Protein AF-A0A967XWD1-F1 (afdb_monomer)

Structure (mmCIF, N/CA/C/O backbone):
data_AF-A0A967XWD1-F1
#
_entry.id   AF-A0A967XWD1-F1
#
loop_
_ato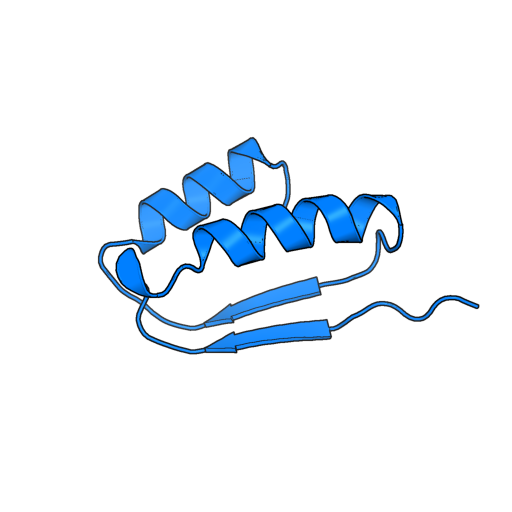m_site.group_PDB
_atom_site.id
_atom_site.type_symbol
_atom_site.label_atom_id
_atom_site.label_alt_id
_atom_site.label_comp_id
_atom_site.label_asym_id
_atom_site.label_entity_id
_atom_site.label_seq_id
_atom_site.pdbx_PDB_ins_code
_atom_site.Cartn_x
_atom_site.Cartn_y
_atom_site.Cartn_z
_atom_site.occupancy
_atom_site.B_iso_or_equiv
_atom_site.auth_seq_id
_atom_site.auth_comp_id
_atom_site.auth_asym_id
_atom_site.auth_atom_id
_atom_site.pdbx_PDB_model_num
ATOM 1 N N . GLY A 1 1 ? -16.575 -6.819 19.865 1.00 58.72 1 GLY A N 1
ATOM 2 C CA . GLY A 1 1 ? -16.396 -5.650 18.978 1.00 58.72 1 GLY A CA 1
ATOM 3 C C . GLY A 1 1 ? -15.605 -6.080 17.762 1.00 58.72 1 GLY A C 1
ATOM 4 O O . GLY A 1 1 ? -14.815 -7.004 17.883 1.00 58.72 1 GLY A O 1
ATOM 5 N N . GLN A 1 2 ? -15.845 -5.486 16.596 1.00 70.31 2 GLN A N 1
ATOM 6 C CA . GLN A 1 2 ? -15.121 -5.819 15.363 1.00 70.31 2 GLN A CA 1
ATOM 7 C C . GLN A 1 2 ? -13.621 -5.471 15.514 1.00 70.31 2 GLN A C 1
ATOM 9 O O . GLN A 1 2 ? -13.278 -4.312 15.723 1.00 70.31 2 GLN A O 1
ATOM 14 N N . HIS A 1 3 ? -12.736 -6.476 15.474 1.00 86.31 3 HIS A N 1
ATOM 15 C CA . HIS A 1 3 ? -11.280 -6.296 15.554 1.00 86.31 3 HIS A CA 1
ATOM 16 C C . HIS A 1 3 ? -10.681 -5.859 14.204 1.00 86.31 3 HIS A C 1
ATOM 18 O O . HIS A 1 3 ? -11.048 -6.426 13.178 1.00 86.31 3 HIS A O 1
ATOM 24 N N . PRO A 1 4 ? -9.741 -4.899 14.172 1.00 93.19 4 PRO A N 1
ATOM 25 C CA . PRO A 1 4 ? -9.126 -4.448 12.925 1.00 93.19 4 PRO A CA 1
ATOM 26 C C . PRO A 1 4 ? -8.271 -5.540 12.271 1.00 93.19 4 PRO A C 1
ATOM 28 O O . PRO A 1 4 ? -7.546 -6.268 12.955 1.00 93.19 4 PRO A O 1
ATOM 31 N N . PHE A 1 5 ? -8.301 -5.613 10.939 1.00 96.06 5 PHE A N 1
ATOM 32 C CA .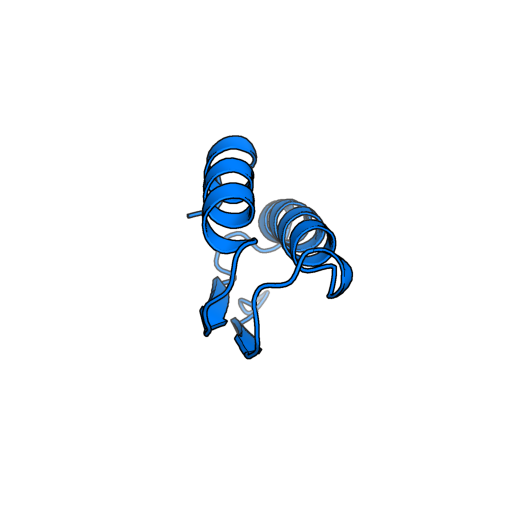 PHE A 1 5 ? -7.416 -6.500 10.184 1.00 96.06 5 PHE A CA 1
ATOM 33 C C . PHE A 1 5 ? -6.007 -5.909 10.076 1.00 96.06 5 PHE A C 1
ATOM 35 O O . PHE A 1 5 ? -5.845 -4.706 9.884 1.00 96.06 5 PHE A O 1
ATOM 42 N N . LYS A 1 6 ? -4.984 -6.767 10.136 1.00 96.75 6 LYS A N 1
ATOM 43 C CA . LYS A 1 6 ? -3.590 -6.418 9.827 1.00 96.75 6 LYS A CA 1
ATOM 44 C C . LYS A 1 6 ? -3.093 -7.341 8.722 1.00 96.75 6 LYS A C 1
ATOM 46 O O . LYS A 1 6 ? -2.856 -8.522 8.959 1.00 96.75 6 LYS A O 1
ATOM 51 N N . LEU A 1 7 ? -3.000 -6.813 7.509 1.00 96.94 7 LEU A N 1
ATOM 52 C CA . LEU A 1 7 ? -2.644 -7.548 6.300 1.00 96.94 7 LEU A CA 1
ATOM 53 C C . LEU A 1 7 ? -1.231 -7.168 5.859 1.00 96.94 7 LEU A C 1
ATOM 55 O O . LEU A 1 7 ? -0.834 -6.007 5.954 1.00 96.94 7 LEU A O 1
ATOM 59 N N . ILE A 1 8 ? -0.493 -8.133 5.315 1.00 97.56 8 ILE A N 1
ATOM 60 C CA . ILE A 1 8 ? 0.807 -7.889 4.695 1.00 97.56 8 ILE A CA 1
ATOM 61 C C . ILE A 1 8 ? 0.861 -8.517 3.307 1.00 97.56 8 ILE A C 1
ATOM 63 O O . ILE A 1 8 ? 0.484 -9.669 3.107 1.00 97.56 8 ILE A O 1
ATOM 67 N N . PHE A 1 9 ? 1.368 -7.750 2.350 1.00 96.62 9 PHE A N 1
ATOM 68 C CA . PHE A 1 9 ? 1.840 -8.251 1.070 1.00 96.62 9 PHE A CA 1
ATOM 69 C C . PHE A 1 9 ? 3.352 -8.050 1.007 1.00 96.62 9 PHE A C 1
ATOM 71 O O . PHE A 1 9 ? 3.828 -6.927 1.151 1.00 96.62 9 PHE A O 1
ATOM 78 N N . ALA A 1 10 ? 4.109 -9.118 0.766 1.00 97.38 10 ALA A N 1
ATOM 79 C CA . ALA A 1 10 ? 5.561 -9.058 0.637 1.00 97.38 10 ALA A CA 1
ATOM 80 C C . ALA A 1 10 ? 6.005 -9.683 -0.691 1.00 97.38 10 ALA A C 1
ATOM 82 O O . ALA A 1 10 ? 5.732 -10.852 -0.963 1.00 97.38 10 ALA A O 1
ATOM 83 N N . GLY A 1 11 ? 6.691 -8.910 -1.536 1.00 95.94 11 GLY A N 1
ATOM 84 C CA . GLY A 1 11 ? 7.229 -9.415 -2.798 1.00 95.94 11 GLY A CA 1
ATOM 85 C C . GLY A 1 11 ? 7.564 -8.336 -3.825 1.00 95.94 11 GLY A C 1
ATOM 86 O O . GLY A 1 11 ? 7.394 -7.141 -3.599 1.00 95.94 11 GLY A O 1
ATOM 87 N N . ARG A 1 12 ? 8.041 -8.767 -5.001 1.00 97.62 12 ARG A N 1
ATOM 88 C CA . ARG A 1 12 ? 8.317 -7.855 -6.124 1.00 97.62 12 ARG A CA 1
ATOM 89 C C . ARG A 1 12 ? 7.039 -7.144 -6.577 1.00 97.62 12 ARG A C 1
ATOM 91 O O . ARG A 1 12 ? 6.016 -7.789 -6.794 1.00 97.62 12 ARG A O 1
ATOM 98 N N . LEU A 1 13 ? 7.126 -5.838 -6.802 1.00 97.94 13 LEU A N 1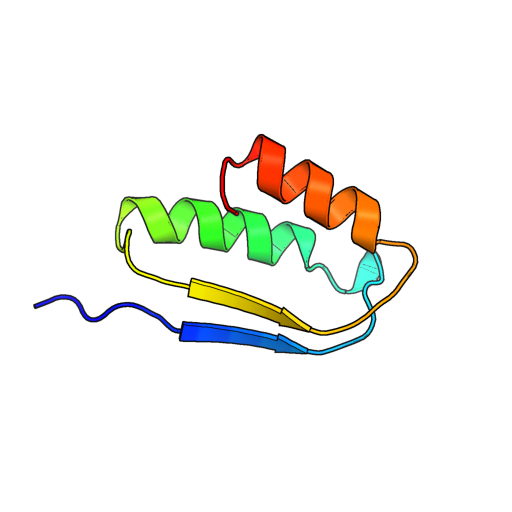
ATOM 99 C CA . LEU A 1 13 ? 6.029 -4.999 -7.282 1.00 97.94 13 LEU A CA 1
ATOM 100 C C . LEU A 1 13 ? 5.994 -5.035 -8.811 1.00 97.94 13 LEU A C 1
ATOM 102 O O . LEU A 1 13 ? 6.532 -4.163 -9.495 1.00 97.94 13 LEU A O 1
ATOM 106 N N . LEU A 1 14 ? 5.410 -6.112 -9.334 1.00 97.56 14 LEU A N 1
ATOM 107 C CA . LEU A 1 14 ? 5.198 -6.345 -10.760 1.00 97.56 14 LEU A CA 1
ATOM 108 C C . LEU A 1 14 ? 3.701 -6.266 -11.054 1.00 97.56 14 LEU A C 1
ATOM 110 O O . LEU A 1 14 ? 2.908 -6.848 -10.316 1.00 97.56 14 LEU A O 1
ATOM 114 N N . PHE A 1 15 ? 3.324 -5.620 -12.158 1.00 95.25 15 PHE A N 1
ATOM 115 C CA . PHE A 1 15 ? 1.922 -5.447 -12.554 1.00 95.25 15 PHE A CA 1
ATOM 116 C C . PHE A 1 15 ? 1.122 -6.763 -12.524 1.00 95.25 15 PHE A C 1
ATOM 118 O O . PHE A 1 15 ? 0.046 -6.834 -11.924 1.00 95.25 15 PHE A O 1
ATOM 125 N N . TRP A 1 16 ? 1.694 -7.834 -13.088 1.00 95.94 16 TRP A N 1
ATOM 126 C CA . TRP A 1 16 ? 1.063 -9.156 -13.184 1.00 95.94 16 TRP A CA 1
ATOM 127 C C . TRP A 1 16 ? 0.847 -9.854 -11.833 1.00 95.94 16 TRP A C 1
ATOM 129 O O . TRP A 1 16 ? 0.076 -10.804 -11.757 1.00 95.94 16 TRP A O 1
ATOM 139 N N . LYS A 1 17 ? 1.467 -9.377 -10.745 1.00 94.62 17 LYS A N 1
ATOM 140 C CA . LYS A 1 17 ? 1.194 -9.877 -9.388 1.00 94.62 17 LYS A CA 1
ATOM 141 C C . LYS A 1 17 ? -0.096 -9.322 -8.790 1.00 94.62 17 LYS A C 1
ATOM 143 O O . LYS A 1 17 ? -0.453 -9.690 -7.678 1.00 94.62 17 LYS A O 1
ATOM 148 N N . GLY A 1 18 ? -0.799 -8.438 -9.496 1.00 95.69 18 GLY A N 1
ATOM 149 C CA . GLY A 1 18 ? -2.183 -8.131 -9.157 1.00 95.69 18 GLY A CA 1
ATOM 150 C C . GLY A 1 18 ? -2.381 -7.239 -7.929 1.00 95.69 18 GLY A C 1
ATOM 151 O O . GLY A 1 18 ? -3.522 -7.038 -7.538 1.00 95.69 18 GLY A O 1
ATOM 152 N N . MET A 1 19 ? -1.334 -6.641 -7.341 1.00 97.00 19 MET A N 1
ATOM 153 C CA . MET A 1 19 ? -1.465 -5.882 -6.078 1.00 97.00 19 MET A CA 1
ATOM 154 C C . MET A 1 19 ? -2.453 -4.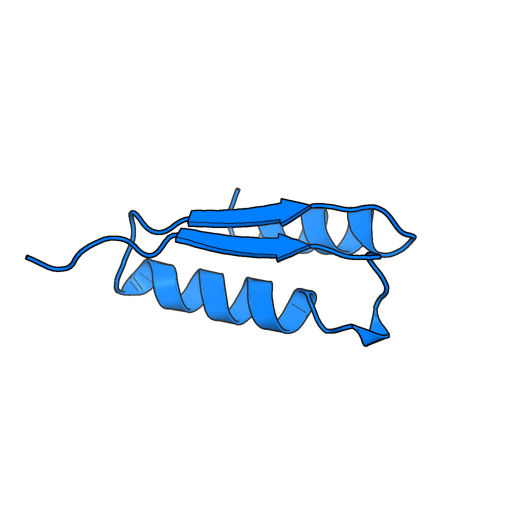700 -6.170 1.00 97.00 19 MET A C 1
ATOM 156 O O . MET A 1 19 ? -3.139 -4.372 -5.210 1.00 97.00 19 MET A O 1
ATOM 160 N N . HIS A 1 20 ? -2.623 -4.114 -7.353 1.00 96.69 20 HIS A N 1
ATOM 161 C CA . HIS A 1 20 ? -3.671 -3.126 -7.628 1.00 96.69 20 HIS A CA 1
ATOM 162 C C . HIS A 1 20 ? -5.110 -3.618 -7.352 1.00 96.69 20 HIS A C 1
ATOM 164 O O . HIS A 1 20 ? -5.970 -2.816 -6.994 1.00 96.69 20 HIS A O 1
ATOM 170 N N . LEU A 1 21 ? -5.383 -4.919 -7.500 1.00 97.88 21 LEU A N 1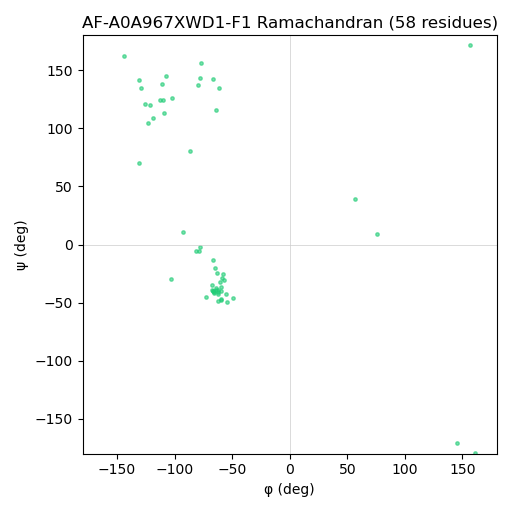
ATOM 171 C CA . LEU A 1 21 ? -6.662 -5.530 -7.126 1.00 97.88 21 LEU A CA 1
ATOM 172 C C . LEU A 1 21 ? -6.800 -5.613 -5.606 1.00 97.88 21 LEU A C 1
ATOM 174 O O . LEU A 1 21 ? -7.837 -5.232 -5.070 1.00 97.88 21 LEU A O 1
ATOM 178 N N . GLY A 1 22 ? -5.742 -6.042 -4.911 1.00 96.62 22 GLY A N 1
ATOM 179 C CA . GLY A 1 22 ? -5.743 -6.107 -3.448 1.00 96.62 22 GLY A CA 1
ATOM 180 C C . GLY A 1 22 ? -5.885 -4.729 -2.798 1.00 96.62 22 GLY A C 1
ATOM 181 O O . GLY A 1 22 ? -6.632 -4.597 -1.838 1.00 96.62 22 GLY A O 1
ATOM 182 N N . LEU A 1 23 ? -5.273 -3.685 -3.369 1.00 97.44 23 LEU A N 1
ATOM 183 C CA . LEU A 1 23 ? -5.432 -2.306 -2.893 1.00 97.44 23 LEU A CA 1
ATOM 184 C C . LEU A 1 23 ? -6.888 -1.819 -3.013 1.00 97.44 23 LEU A C 1
ATOM 186 O O . LEU A 1 23 ? -7.431 -1.240 -2.078 1.00 97.44 23 LEU A O 1
ATOM 190 N N . ARG A 1 24 ? -7.555 -2.119 -4.138 1.00 98.19 24 ARG A N 1
ATOM 191 C CA . ARG A 1 24 ? -8.983 -1.810 -4.337 1.00 98.19 24 ARG A CA 1
ATOM 192 C C . ARG A 1 24 ? -9.897 -2.592 -3.401 1.00 98.19 24 ARG A C 1
ATOM 194 O O . ARG A 1 24 ? -10.867 -2.038 -2.894 1.00 98.19 24 ARG A O 1
ATOM 201 N N . ALA A 1 25 ? -9.601 -3.869 -3.179 1.00 97.56 25 ALA A N 1
ATOM 202 C CA . ALA A 1 25 ? -10.341 -4.679 -2.219 1.00 97.56 25 ALA A CA 1
ATOM 203 C C . ALA A 1 25 ? -10.169 -4.139 -0.792 1.00 97.56 25 ALA A C 1
ATOM 205 O O . ALA A 1 25 ? -11.137 -4.071 -0.041 1.00 97.56 25 ALA A O 1
ATOM 206 N N . PHE A 1 26 ? -8.960 -3.696 -0.444 1.00 97.81 26 PHE A N 1
ATOM 207 C CA . PHE A 1 26 ? -8.674 -3.109 0.857 1.00 97.81 26 PHE A CA 1
ATOM 208 C C . PHE A 1 26 ? -9.392 -1.770 1.070 1.00 97.81 26 PHE A C 1
ATOM 210 O O . PHE A 1 26 ? -9.968 -1.565 2.131 1.00 97.81 26 PHE A O 1
ATOM 217 N N . ALA A 1 27 ? -9.465 -0.905 0.055 1.00 97.75 27 ALA A N 1
ATOM 218 C CA . ALA A 1 27 ? -10.265 0.321 0.136 1.00 97.75 27 ALA A CA 1
ATOM 219 C C . ALA A 1 27 ? -11.738 0.034 0.486 1.00 97.75 27 ALA A C 1
ATOM 221 O O . ALA A 1 27 ? -12.294 0.677 1.369 1.00 97.75 27 ALA A O 1
ATOM 222 N N . ARG A 1 28 ? -12.338 -1.004 -0.117 1.00 97.38 28 ARG A N 1
ATOM 223 C CA . ARG A 1 28 ? -13.700 -1.452 0.229 1.00 97.38 28 ARG A CA 1
ATOM 224 C C . ARG A 1 28 ? -13.790 -2.048 1.635 1.00 97.38 28 ARG A C 1
ATOM 226 O O . ARG A 1 28 ? -14.797 -1.883 2.313 1.00 97.38 28 ARG A O 1
ATOM 233 N N . LEU A 1 29 ? -12.751 -2.751 2.094 1.00 96.00 29 LEU A N 1
ATOM 234 C CA . LEU A 1 29 ? -12.703 -3.300 3.454 1.00 96.00 29 LEU A CA 1
ATOM 235 C C . LEU A 1 29 ? -12.806 -2.187 4.506 1.00 96.00 29 LEU A C 1
ATOM 237 O O . LEU A 1 29 ? -13.503 -2.366 5.506 1.00 96.00 29 LEU A O 1
ATOM 241 N N . LEU A 1 30 ? -12.147 -1.048 4.272 1.00 96.12 30 LEU A N 1
ATOM 242 C CA . LEU A 1 30 ? -12.142 0.089 5.196 1.00 96.12 30 LEU A CA 1
ATOM 243 C C . LEU A 1 30 ? -13.529 0.714 5.399 1.00 96.12 30 LEU A C 1
ATOM 245 O O . LEU A 1 30 ? -13.774 1.260 6.470 1.00 96.12 30 LEU A O 1
ATOM 249 N N . GLU A 1 31 ? -14.461 0.564 4.451 1.00 95.12 31 GLU A N 1
ATOM 250 C CA . GLU A 1 31 ? -15.855 1.017 4.613 1.00 95.12 31 GLU A CA 1
ATOM 251 C C . GLU A 1 31 ? -16.555 0.319 5.791 1.00 95.12 31 GLU A C 1
ATOM 253 O O . GLU A 1 31 ? -17.398 0.909 6.463 1.00 95.12 31 GLU A O 1
ATOM 258 N N . LYS A 1 32 ? -16.188 -0.940 6.068 1.00 95.12 32 LYS A N 1
ATOM 259 C CA . LYS A 1 32 ? -16.750 -1.740 7.166 1.00 95.12 32 LYS A CA 1
ATOM 260 C C . LYS A 1 32 ? -15.806 -1.848 8.367 1.00 95.12 32 LYS A C 1
ATOM 262 O O . LYS A 1 32 ? -16.272 -1.964 9.497 1.00 95.12 32 LYS A O 1
ATOM 267 N N . TRP A 1 33 ? -14.494 -1.802 8.131 1.00 96.00 33 TRP A N 1
ATOM 268 C CA . TRP A 1 33 ? -13.450 -1.987 9.144 1.00 96.00 33 TRP A CA 1
ATOM 269 C C . TRP A 1 33 ? -12.395 -0.869 9.059 1.00 96.00 33 TRP A C 1
ATOM 271 O O . TRP A 1 33 ? -11.254 -1.142 8.667 1.00 96.00 33 TRP A O 1
ATOM 281 N N . PRO A 1 34 ? -12.738 0.376 9.442 1.00 94.31 34 PRO A N 1
ATOM 282 C CA . PRO A 1 34 ? -11.936 1.574 9.154 1.00 94.31 34 PRO A CA 1
ATOM 283 C C . PRO A 1 34 ? -10.559 1.606 9.829 1.00 94.31 34 PRO A C 1
ATOM 285 O O . PRO A 1 34 ? -9.666 2.303 9.368 1.00 94.31 34 PRO A O 1
ATOM 288 N N . ASN A 1 35 ? -10.360 0.821 10.890 1.00 95.31 35 ASN A N 1
ATOM 289 C CA . ASN A 1 35 ? -9.092 0.756 11.626 1.00 95.31 35 ASN A CA 1
ATOM 290 C C . ASN A 1 35 ? -8.153 -0.357 11.121 1.00 95.31 35 ASN A C 1
ATOM 292 O O . ASN A 1 35 ? -7.193 -0.710 11.807 1.00 95.31 35 ASN A O 1
ATOM 296 N N . SER A 1 36 ? -8.457 -0.973 9.975 1.00 96.69 36 SER A N 1
ATOM 297 C CA . SER A 1 36 ? -7.620 -2.026 9.392 1.00 96.69 36 SER A CA 1
ATOM 298 C C . SER A 1 36 ? -6.385 -1.445 8.704 1.00 96.69 36 SER A C 1
ATOM 300 O O . SER A 1 36 ? -6.399 -0.310 8.240 1.00 96.69 36 SER A O 1
ATOM 302 N N . GLN A 1 37 ? -5.331 -2.250 8.573 1.00 97.19 37 GLN A N 1
ATOM 303 C CA . GLN A 1 37 ? -4.075 -1.854 7.939 1.00 97.19 37 GLN A CA 1
ATOM 304 C C . GLN A 1 37 ? -3.620 -2.883 6.898 1.00 97.19 37 GLN A C 1
ATOM 306 O O . GLN A 1 37 ? -3.720 -4.092 7.123 1.00 97.19 37 GLN A O 1
ATOM 311 N N . LEU A 1 38 ? -3.073 -2.395 5.783 1.00 97.50 38 LEU A N 1
ATOM 312 C CA . LEU A 1 38 ? -2.367 -3.185 4.776 1.00 97.50 38 LEU A CA 1
ATOM 313 C C . LEU A 1 38 ? -0.943 -2.647 4.620 1.00 97.50 38 LEU A C 1
ATOM 315 O O . LEU A 1 38 ? -0.746 -1.502 4.225 1.00 97.50 38 LEU A O 1
ATOM 319 N N . THR A 1 39 ? 0.053 -3.487 4.883 1.00 97.00 39 THR A N 1
ATOM 320 C CA . THR A 1 39 ? 1.464 -3.167 4.647 1.00 97.00 39 THR A CA 1
ATOM 321 C C . THR A 1 39 ? 1.947 -3.848 3.370 1.00 97.00 39 THR A C 1
ATOM 323 O O . THR A 1 39 ? 1.833 -5.064 3.227 1.00 97.00 39 THR A O 1
ATOM 326 N N . ILE A 1 40 ? 2.513 -3.078 2.440 1.00 96.81 40 ILE A N 1
ATOM 327 C CA . ILE A 1 40 ? 3.096 -3.590 1.192 1.00 96.81 40 ILE A CA 1
ATOM 328 C C . ILE A 1 40 ? 4.617 -3.447 1.278 1.00 96.81 40 ILE A C 1
ATOM 330 O O . ILE A 1 40 ? 5.143 -2.336 1.290 1.00 96.81 40 ILE A O 1
ATOM 334 N N . VAL A 1 41 ? 5.330 -4.571 1.320 1.00 97.38 41 VAL A N 1
ATOM 335 C CA . VAL A 1 41 ? 6.792 -4.630 1.422 1.00 97.38 41 VAL A CA 1
ATOM 336 C C . VAL A 1 41 ? 7.386 -5.143 0.116 1.00 97.38 41 VAL A C 1
ATOM 338 O O . VAL A 1 41 ? 7.064 -6.236 -0.351 1.00 97.38 41 VAL A O 1
ATOM 341 N N . GLY A 1 42 ? 8.295 -4.365 -0.466 1.00 96.44 42 GLY A N 1
ATOM 342 C CA . GLY A 1 42 ? 9.043 -4.755 -1.654 1.00 96.44 42 GLY A CA 1
ATOM 343 C C . GLY A 1 42 ? 9.330 -3.595 -2.598 1.00 96.44 42 GLY A C 1
ATOM 344 O O . GLY A 1 42 ? 9.118 -2.422 -2.286 1.00 96.44 42 GLY A O 1
ATOM 345 N N . SER A 1 43 ? 9.837 -3.936 -3.777 1.00 97.62 43 SER A N 1
ATOM 346 C CA . SER A 1 43 ? 10.222 -2.986 -4.818 1.00 97.62 43 SER A CA 1
ATOM 347 C C . SER A 1 43 ? 9.924 -3.546 -6.206 1.00 97.62 43 SER A C 1
ATOM 349 O O . SER A 1 43 ? 9.698 -4.746 -6.386 1.00 97.62 43 SER A O 1
ATOM 351 N N . GLY A 1 44 ? 9.879 -2.667 -7.202 1.00 97.69 44 GLY A N 1
ATOM 352 C CA . GLY A 1 44 ? 9.652 -3.045 -8.590 1.00 97.69 44 GLY A CA 1
ATOM 353 C C . GLY A 1 44 ? 9.093 -1.897 -9.428 1.00 97.69 44 GLY A C 1
ATOM 354 O O . GLY A 1 44 ? 8.724 -0.855 -8.875 1.00 97.69 44 GLY A O 1
ATOM 355 N N . PRO A 1 45 ? 9.016 -2.086 -10.755 1.00 98.19 45 PRO A N 1
ATOM 356 C CA . PRO A 1 45 ? 8.548 -1.068 -11.695 1.00 98.19 45 PRO A CA 1
ATOM 357 C C . PRO A 1 45 ? 7.126 -0.577 -11.391 1.00 98.19 45 PRO A C 1
ATOM 359 O O . PRO A 1 45 ? 6.792 0.563 -11.698 1.00 98.19 45 PRO A O 1
ATOM 362 N N . ASP A 1 46 ? 6.301 -1.392 -10.730 1.00 97.62 46 ASP A N 1
ATOM 363 C CA . ASP A 1 46 ? 4.904 -1.057 -10.452 1.00 97.62 46 ASP A CA 1
ATOM 364 C C . ASP A 1 46 ? 4.710 -0.146 -9.225 1.00 97.6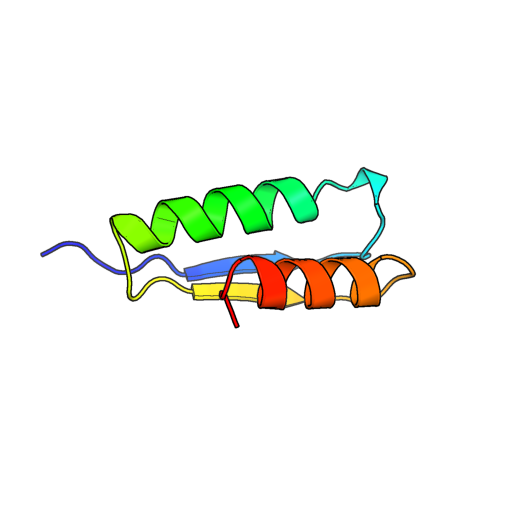2 46 ASP A C 1
ATOM 366 O O . ASP A 1 46 ? 3.599 0.311 -8.957 1.00 97.62 46 ASP A O 1
ATOM 370 N N . LYS A 1 47 ? 5.782 0.154 -8.473 1.00 97.38 47 LYS A N 1
ATOM 371 C CA . LYS A 1 47 ? 5.715 0.916 -7.213 1.00 97.38 47 LYS A CA 1
ATOM 372 C C . LYS A 1 47 ? 5.005 2.264 -7.372 1.00 97.38 47 LYS A C 1
ATOM 374 O O . LYS A 1 47 ? 4.100 2.568 -6.601 1.00 97.38 47 LYS A O 1
ATOM 379 N N . LYS A 1 48 ? 5.387 3.061 -8.378 1.00 97.56 48 LYS A N 1
ATOM 380 C CA . LYS A 1 48 ? 4.790 4.391 -8.611 1.00 97.56 48 LYS A CA 1
ATOM 381 C C . LYS A 1 48 ? 3.293 4.300 -8.916 1.00 97.56 48 LYS A C 1
ATOM 383 O O . LYS A 1 48 ? 2.514 5.088 -8.394 1.00 97.56 48 LYS A O 1
ATOM 388 N N . ARG A 1 49 ? 2.887 3.307 -9.713 1.00 97.50 49 ARG A N 1
ATOM 389 C CA . ARG A 1 49 ? 1.477 3.084 -10.058 1.00 97.50 49 ARG A CA 1
ATOM 390 C C . ARG A 1 49 ? 0.659 2.670 -8.836 1.00 97.50 49 ARG A C 1
ATOM 392 O O . ARG A 1 49 ? -0.465 3.132 -8.680 1.00 97.50 49 ARG A O 1
ATOM 399 N N . LEU A 1 50 ? 1.217 1.822 -7.970 1.00 97.56 50 LEU A N 1
ATOM 400 C CA . LEU A 1 50 ? 0.562 1.414 -6.726 1.00 97.56 50 LEU A CA 1
ATOM 401 C C . LEU A 1 50 ? 0.399 2.588 -5.752 1.00 97.56 50 LEU A C 1
ATOM 403 O O . LEU A 1 50 ? -0.682 2.723 -5.193 1.00 97.56 50 LEU A O 1
ATOM 407 N N . HIS A 1 51 ? 1.403 3.461 -5.607 1.00 97.25 51 HIS A N 1
ATOM 408 C CA . HIS A 1 51 ? 1.268 4.688 -4.807 1.00 97.25 51 HIS A CA 1
ATOM 409 C C . HIS A 1 51 ? 0.196 5.632 -5.362 1.00 97.25 51 HIS A C 1
ATOM 411 O O . HIS A 1 51 ? -0.692 6.033 -4.622 1.00 97.25 51 HIS A O 1
ATOM 417 N N . SER A 1 52 ? 0.215 5.916 -6.668 1.00 97.75 52 SER A N 1
ATOM 418 C CA . SER A 1 52 ? -0.805 6.771 -7.295 1.00 97.75 52 SER A CA 1
ATOM 419 C C . SER A 1 52 ? -2.220 6.197 -7.143 1.00 97.75 52 SER A C 1
ATOM 421 O O . SER A 1 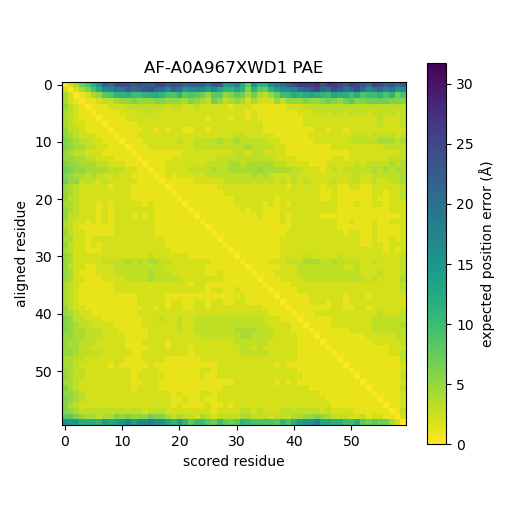52 ? -3.179 6.933 -6.917 1.00 97.75 52 SER A O 1
ATOM 423 N N . LEU A 1 53 ? -2.367 4.868 -7.208 1.00 97.88 53 LEU A N 1
ATOM 424 C CA . LEU A 1 53 ? -3.646 4.217 -6.935 1.00 97.88 53 LEU A CA 1
ATOM 425 C C . LEU A 1 53 ? -4.060 4.354 -5.462 1.00 97.88 53 LEU A C 1
ATOM 427 O O . LEU A 1 53 ? -5.243 4.541 -5.199 1.00 97.88 53 LEU A O 1
ATOM 431 N N . ALA A 1 54 ? -3.119 4.258 -4.522 1.00 97.44 54 ALA A N 1
ATOM 432 C CA . ALA A 1 54 ? -3.370 4.429 -3.090 1.00 97.44 54 ALA A CA 1
ATOM 433 C C . ALA A 1 54 ? -3.928 5.832 -2.793 1.00 97.44 54 ALA A C 1
ATOM 435 O O . ALA A 1 54 ? -4.997 5.962 -2.197 1.00 97.44 54 ALA A O 1
ATOM 436 N N . GLU A 1 55 ? -3.285 6.865 -3.346 1.00 97.69 55 GLU A N 1
ATOM 437 C CA . GLU A 1 55 ? -3.728 8.262 -3.266 1.00 97.69 55 GLU A CA 1
ATOM 438 C C . GLU A 1 55 ? -5.124 8.455 -3.874 1.00 97.69 55 GLU A C 1
ATOM 440 O O . GLU A 1 55 ? -6.001 9.054 -3.250 1.00 97.69 55 GLU A O 1
ATOM 445 N N . HIS A 1 56 ? -5.368 7.901 -5.068 1.00 98.12 56 HIS A N 1
ATOM 446 C CA . HIS A 1 56 ? -6.671 7.986 -5.733 1.00 98.12 56 HIS A CA 1
ATOM 447 C C . HIS A 1 56 ? -7.791 7.315 -4.925 1.00 98.12 56 HIS A C 1
ATOM 449 O O . HIS A 1 56 ? -8.908 7.826 -4.856 1.00 98.12 56 HIS A O 1
ATOM 455 N N . LEU A 1 57 ? -7.488 6.179 -4.294 1.00 97.38 57 LEU A N 1
ATOM 456 C CA . LEU A 1 57 ? -8.408 5.457 -3.416 1.00 97.38 57 LEU A CA 1
ATOM 457 C C . LEU A 1 57 ? -8.508 6.076 -2.013 1.00 97.38 57 LEU A C 1
ATOM 459 O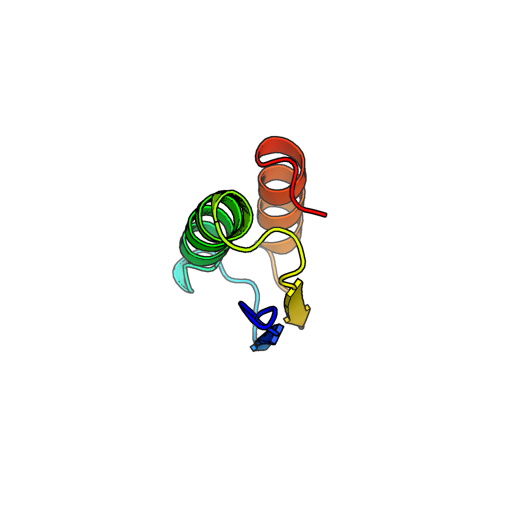 O . LEU A 1 57 ? -9.340 5.624 -1.230 1.00 97.38 57 LEU A O 1
ATOM 463 N N . LYS A 1 58 ? -7.694 7.094 -1.700 1.00 95.62 58 LYS A N 1
ATOM 464 C CA . LYS A 1 58 ? -7.585 7.729 -0.377 1.00 95.62 58 LYS A CA 1
ATOM 465 C C . LYS A 1 58 ? -7.239 6.729 0.733 1.00 95.62 58 LYS A C 1
ATOM 467 O O . LYS A 1 58 ? -7.757 6.821 1.844 1.00 95.62 58 LYS A O 1
ATOM 472 N N . VAL A 1 59 ? -6.358 5.781 0.420 1.00 88.69 59 VAL A N 1
ATOM 473 C CA . VAL A 1 59 ? -5.807 4.806 1.369 1.00 88.69 59 VAL A CA 1
ATOM 474 C C . VAL A 1 59 ? -4.295 5.008 1.427 1.00 88.69 59 VAL A C 1
ATOM 476 O O . VAL A 1 59 ? -3.610 4.740 0.448 1.00 88.69 59 VAL A O 1
ATOM 479 N N . ASN A 1 60 ? -3.788 5.535 2.543 1.00 67.81 60 ASN A N 1
ATOM 480 C CA . ASN A 1 60 ? -2.366 5.835 2.754 1.00 67.81 60 ASN A CA 1
ATOM 481 C C . ASN A 1 60 ? -1.797 4.996 3.896 1.00 67.81 60 ASN A C 1
ATOM 483 O O . ASN A 1 60 ? -2.508 4.853 4.916 1.00 67.81 60 ASN A O 1
#

Sequence (60 aa):
GQHPFKLIFAGRLLFWKGMHLGLRAFARLLEKWPNSQLTIVGSGPDKKRLHSLAEHLKVN

Radius of gyration: 11.68 Å; Cα contacts (8 Å, |Δi|>4): 64; chains: 1; bounding box: 27×18×32 Å

Mean predicted aligned error: 2.78 Å

pLDDT: mean 94.97, std 7.11, range [58.72, 98.19]

Foldseek 3Di:
DDDAAEEEDADEQDVVVPVLVVLVVVLVVCVVRVPHDYYYHYYYPCVVVSVVSCVVSVHD

Nearest PDB structures (foldseek):
  7ec1-assembly1_B  TM=9.536E-01  e=1.185E-02  Staphylococcus aureus subsp. aureus USA300
  7vfk-assembly1_A  TM=9.685E-01  e=2.197E-02  Staphylococcus aureus subsp. aureus USA300
  7ec7-assembly2_B  TM=9.164E-01  e=2.052E-02  Staphylococcus aureus subsp. aureus USA300
  8p1x-assembly1_AAA  TM=9.310E-01  e=4.364E-02  Staphylococcus epidermidis
  4x7r-assembly2_B  TM=8.932E-01  e=8.666E-02  Staphylococcus aureus subsp. aureus 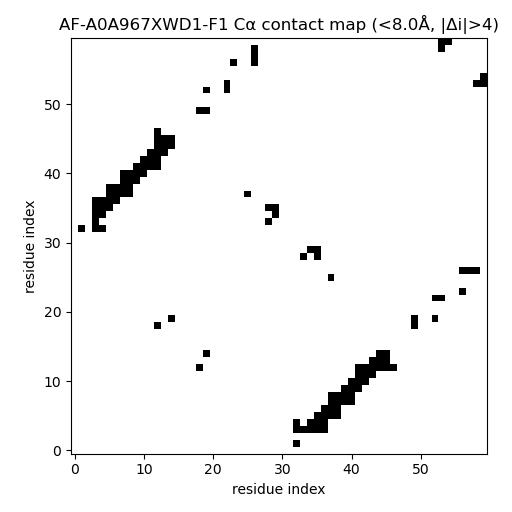21178

Solvent-accessible surface area (backbone atoms only — not comparable to full-atom values): 3694 Å² total; per-residue (Å²): 129,92,75,62,53,81,46,78,48,78,49,73,32,46,72,90,70,42,57,71,56,54,54,54,52,48,54,58,45,35,79,80,38,70,77,40,48,78,47,78,46,73,55,48,90,33,47,66,60,50,50,55,48,26,61,74,65,72,50,131

Secondary structure (DSSP, 8-state):
--PPPEEEEES---GGG-HHHHHHHHHHHHHH-TT-EEEEE---TTHHHHHHHHHHHT--